Protein AF-A0A6B3CAA1-F1 (afdb_monomer)

Foldseek 3Di:
DPPDDDDAQVPLPWDQDPVRDTDDTDPVSVVSLLVSLLVDLLPDLEAEADDADPLAADQNAEPVSVLSHAANREYEFQSLSRVTNYPPADACDWDADPNHYIYHRYPCVLVVVVVVSCVVVVVVVVVVQCVQCVVPPSHGD

Secondary structure (DSSP, 8-state):
--SPPPP--TT---PBPTTSSBPPPPHHHHHHHHHHHHHHHHH-SEEEE---BTTB----B-HHHHHTSPTT-EEEETTGGGT-SBTT--TT-EEE-TTS-EEE--S-GGGGSHHHHHHHHHHHHHHHHHHH-TTSSS---

Mean predicted aligned error: 5.63 Å

Nearest PDB structures (foldseek):
  1x14-assembly1_B  TM=9.628E-01  e=6.400E-12  Escherichia coli
  1x15-assembly1_B  TM=9.729E-01  e=1.278E-11  Escherichia coli
  1x15-assembly1_A  TM=9.785E-01  e=1.543E-11  Escherichia coli
  1x13-assembly1_A  TM=9.801E-01  e=1.984E-11  Escherichia coli
  1x14-assembly1_A  TM=9.137E-01  e=8.763E-12  Escherichia coli

Solvent-accessible surface area (backbone atoms only — not comparable to full-atom values): 8061 Å² total; per-residue (Å²): 136,91,86,74,83,87,85,74,37,90,87,50,79,81,56,74,38,97,86,74,49,75,56,84,69,53,72,67,36,46,51,42,42,51,50,46,43,38,57,52,45,28,71,40,60,66,48,78,42,68,59,59,58,97,67,38,24,60,79,70,40,49,61,68,34,57,59,55,26,54,63,70,20,39,37,42,26,69,14,11,77,27,62,11,24,35,72,76,42,45,66,66,36,79,46,69,47,96,60,44,31,36,36,36,5,51,64,56,65,62,70,77,44,46,72,60,45,50,51,55,53,50,49,51,50,51,54,53,48,48,70,36,17,76,84,73,76,80,56,77,116

Sequence (141 aa):
SMGATFVQAEGASQEVSTDGYARELTAEQERLTAQMYAEQTAWANVVVTTALVRGQAPRTITKEMVAAMAPGSVIVDLAASGGGNCELTVPGERVVSDNGVVVLGWTDLPSRMPQHTSQLFGTNVVHLLALLTPRKDGELV

pLDDT: mean 91.46, std 11.57, range [55.72, 98.88]

Structure (mmCIF, N/CA/C/O backbone):
data_AF-A0A6B3CAA1-F1
#
_entry.id   AF-A0A6B3CAA1-F1
#
loop_
_atom_site.group_PDB
_atom_site.id
_atom_site.type_symbol
_atom_site.label_atom_id
_atom_site.label_alt_id
_atom_site.label_comp_id
_atom_site.label_asym_id
_atom_site.label_entity_id
_atom_site.label_seq_id
_atom_site.pdbx_PDB_ins_code
_atom_site.Cartn_x
_atom_site.Cartn_y
_atom_site.Cartn_z
_atom_site.occupancy
_atom_site.B_iso_or_equiv
_atom_site.auth_seq_id
_atom_site.auth_comp_id
_atom_site.auth_asym_id
_atom_site.auth_atom_id
_atom_site.pdbx_PDB_model_num
ATOM 1 N N . SER A 1 1 ? 4.993 20.631 -4.040 1.00 78.31 1 SER A N 1
ATOM 2 C CA . SER A 1 1 ? 3.868 20.333 -3.131 1.00 78.31 1 SER A CA 1
ATOM 3 C C . SER A 1 1 ? 2.671 19.914 -3.970 1.00 78.31 1 SER A C 1
ATOM 5 O O . SER A 1 1 ? 2.444 20.556 -4.986 1.00 78.31 1 SER A O 1
ATOM 7 N N . MET A 1 2 ? 1.967 18.839 -3.590 1.00 90.19 2 MET A N 1
ATOM 8 C CA . MET A 1 2 ? 0.827 18.256 -4.332 1.00 90.19 2 MET A CA 1
ATOM 9 C C . MET A 1 2 ? -0.546 18.670 -3.759 1.00 90.19 2 MET A C 1
ATOM 11 O O . MET A 1 2 ? -1.563 18.109 -4.146 1.00 90.19 2 MET A O 1
ATOM 15 N N . GLY A 1 3 ? -0.584 19.616 -2.811 1.00 93.50 3 GLY A N 1
ATOM 16 C CA . GLY A 1 3 ? -1.825 20.070 -2.164 1.00 93.50 3 GLY A CA 1
ATOM 17 C C . GLY A 1 3 ? -2.316 19.201 -0.997 1.00 93.50 3 GLY A C 1
ATOM 18 O O . GLY A 1 3 ? -3.407 19.439 -0.492 1.00 93.50 3 GLY A O 1
ATOM 19 N N . ALA A 1 4 ? -1.528 18.217 -0.556 1.00 92.56 4 ALA A N 1
ATOM 20 C CA . ALA A 1 4 ? -1.835 17.398 0.617 1.00 92.56 4 ALA A CA 1
ATOM 21 C C . ALA A 1 4 ? -1.381 18.068 1.926 1.00 92.56 4 ALA A C 1
ATOM 23 O O . ALA A 1 4 ? -0.379 18.790 1.946 1.00 92.56 4 ALA A O 1
ATOM 24 N N . THR A 1 5 ? -2.078 17.767 3.022 1.00 92.12 5 THR A N 1
ATOM 25 C CA . THR A 1 5 ? -1.666 18.138 4.382 1.00 92.12 5 THR A CA 1
ATOM 26 C C . THR A 1 5 ? -0.693 17.096 4.913 1.00 92.12 5 THR A C 1
ATOM 28 O O . THR A 1 5 ? -1.011 15.909 4.948 1.00 92.12 5 THR A O 1
ATOM 31 N N . PHE A 1 6 ? 0.497 17.531 5.324 1.00 90.88 6 PHE A N 1
ATOM 32 C CA . PHE A 1 6 ? 1.451 16.638 5.970 1.00 90.88 6 PHE A CA 1
ATOM 33 C C . PHE A 1 6 ? 1.027 16.410 7.423 1.00 90.88 6 PHE A C 1
ATOM 35 O O . PHE A 1 6 ? 0.839 17.377 8.160 1.00 90.88 6 PHE A O 1
ATOM 42 N N . VAL A 1 7 ? 0.872 15.149 7.823 1.00 87.62 7 VAL A N 1
ATOM 43 C CA . VAL A 1 7 ? 0.527 14.779 9.200 1.00 87.62 7 VAL A CA 1
ATOM 44 C C . VAL A 1 7 ? 1.794 14.288 9.898 1.00 87.62 7 VAL A C 1
ATOM 46 O O . VAL A 1 7 ? 2.482 13.407 9.384 1.00 87.62 7 VAL A O 1
ATOM 49 N N . GLN A 1 8 ? 2.115 14.882 11.046 1.00 80.00 8 GLN A N 1
ATOM 50 C CA . GLN A 1 8 ? 3.240 14.506 11.903 1.00 80.00 8 GLN A CA 1
ATOM 51 C C . GLN A 1 8 ? 2.741 14.324 13.324 1.00 80.00 8 GLN A C 1
ATOM 53 O O . GLN A 1 8 ? 1.962 15.139 13.815 1.00 80.00 8 GLN A O 1
ATOM 58 N N . ALA A 1 9 ? 3.246 13.299 14.001 1.00 76.75 9 ALA A N 1
ATOM 59 C CA . ALA A 1 9 ? 3.131 13.231 15.442 1.00 76.75 9 ALA A CA 1
ATOM 60 C C . ALA A 1 9 ? 4.095 14.264 16.053 1.00 76.75 9 ALA A C 1
ATOM 62 O O . ALA A 1 9 ? 5.277 14.305 15.693 1.00 76.75 9 ALA A O 1
ATOM 63 N N . GLU A 1 10 ? 3.604 15.126 16.944 1.00 67.31 10 GLU A N 1
ATOM 64 C CA . GLU A 1 10 ? 4.441 16.122 17.621 1.00 67.31 10 GLU A CA 1
ATOM 65 C C . GLU A 1 10 ? 5.605 15.423 18.349 1.00 67.31 10 GLU A C 1
ATOM 67 O O . GLU A 1 10 ? 5.391 14.500 19.127 1.00 67.31 10 GLU A O 1
ATOM 72 N N . GLY A 1 11 ? 6.853 15.817 18.067 1.00 62.53 11 GLY A N 1
ATOM 73 C CA . GLY A 1 11 ? 8.059 15.192 18.641 1.00 62.53 11 GLY A CA 1
ATOM 74 C C . GLY A 1 11 ? 8.637 14.004 17.852 1.00 62.53 11 GLY A C 1
ATOM 75 O O . GLY A 1 11 ? 9.762 13.574 18.122 1.00 62.53 11 GLY A O 1
ATOM 76 N N . ALA A 1 12 ? 7.943 13.511 16.821 1.00 56.31 12 ALA A N 1
ATOM 77 C CA . ALA A 1 12 ? 8.463 12.508 15.891 1.00 56.31 12 ALA A CA 1
ATOM 78 C C . ALA A 1 12 ? 9.220 13.169 14.722 1.00 56.31 12 ALA A C 1
A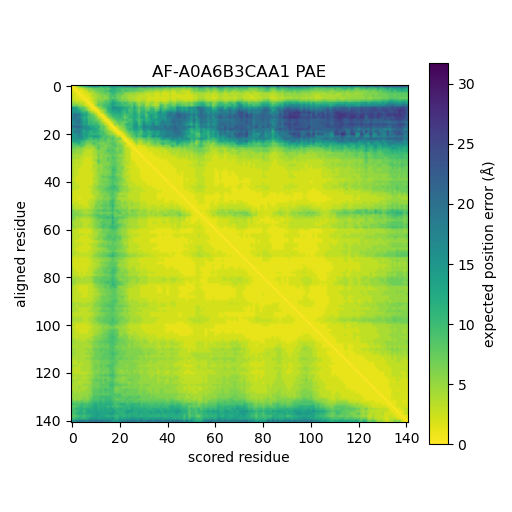TOM 80 O O . ALA A 1 12 ? 8.806 13.110 13.566 1.00 56.31 12 ALA A O 1
ATOM 81 N N . SER A 1 13 ? 10.346 13.832 15.007 1.00 55.72 13 SER A N 1
ATOM 82 C CA . SER A 1 13 ? 11.270 14.262 13.951 1.00 55.72 13 SER A CA 1
ATOM 83 C C . SER A 1 13 ? 12.076 13.058 13.464 1.00 55.72 13 SER A C 1
ATOM 85 O O . SER A 1 13 ? 12.945 12.556 14.179 1.00 55.72 13 SER A O 1
ATOM 87 N N . GLN A 1 14 ? 11.774 12.581 12.258 1.00 58.66 14 GLN A N 1
ATOM 88 C CA . GLN A 1 14 ? 12.449 11.437 11.651 1.00 58.66 14 GLN A CA 1
ATOM 89 C C . GLN A 1 14 ? 13.729 11.909 10.949 1.00 58.66 14 GLN A C 1
ATOM 91 O O . GLN A 1 14 ? 13.678 12.653 9.968 1.00 58.66 14 GLN A O 1
ATOM 96 N N . GLU A 1 15 ? 14.891 11.508 11.463 1.00 57.66 15 GLU A N 1
ATOM 97 C CA . GLU A 1 15 ? 16.170 11.794 10.815 1.00 57.66 15 GLU A CA 1
ATOM 98 C C . GLU A 1 15 ? 16.389 10.843 9.629 1.00 57.66 15 GLU A C 1
ATOM 100 O O . GLU A 1 15 ? 16.323 9.616 9.764 1.00 57.66 15 GLU A O 1
ATOM 105 N N . VAL A 1 16 ? 16.669 11.411 8.455 1.00 57.22 16 VAL A N 1
ATOM 106 C CA . VAL A 1 16 ? 17.065 10.647 7.266 1.00 57.22 16 VAL A CA 1
ATOM 107 C C . VAL A 1 16 ? 18.486 10.139 7.487 1.00 57.22 16 VAL A C 1
ATOM 109 O O . VAL A 1 16 ? 19.391 10.924 7.778 1.00 57.22 16 VAL A O 1
ATOM 112 N N . SER A 1 17 ? 18.694 8.827 7.388 1.00 57.12 17 SER A N 1
ATOM 113 C CA . SER A 1 17 ? 20.034 8.263 7.529 1.00 57.12 17 SER A CA 1
ATOM 114 C C . SER A 1 17 ? 20.896 8.559 6.294 1.00 57.12 17 SER A C 1
ATOM 116 O O . SER A 1 17 ? 20.412 8.953 5.232 1.00 57.12 17 SER A O 1
ATOM 118 N N . THR A 1 18 ? 22.205 8.355 6.423 1.00 56.94 18 THR A N 1
ATOM 119 C CA . THR A 1 18 ? 23.183 8.636 5.363 1.00 56.94 18 THR A CA 1
ATOM 120 C C . THR A 1 18 ? 23.031 7.757 4.118 1.00 56.94 18 THR A C 1
ATOM 122 O O . THR A 1 18 ? 23.570 8.117 3.077 1.00 56.94 18 THR A O 1
ATOM 125 N N . ASP A 1 19 ? 22.325 6.624 4.203 1.00 61.84 19 ASP A N 1
ATOM 126 C CA . ASP A 1 19 ? 22.080 5.713 3.073 1.00 61.84 19 ASP A CA 1
ATOM 127 C C . ASP A 1 19 ? 20.709 5.927 2.395 1.00 61.84 19 ASP A C 1
ATOM 129 O O . ASP A 1 19 ? 20.366 5.225 1.443 1.00 61.84 19 ASP A O 1
ATOM 133 N N . GLY A 1 20 ? 19.940 6.922 2.856 1.00 61.22 20 GLY A N 1
ATOM 134 C CA . GLY A 1 20 ? 18.628 7.275 2.316 1.00 61.22 20 GLY A CA 1
ATOM 135 C C . GLY A 1 20 ? 17.448 6.519 2.934 1.00 61.22 20 GLY A C 1
ATOM 136 O O . GLY A 1 20 ? 16.308 6.846 2.602 1.00 61.22 20 GLY A O 1
ATOM 137 N N . TYR A 1 21 ? 17.674 5.564 3.846 1.00 61.03 21 TYR A N 1
ATOM 138 C CA . TYR A 1 21 ? 16.600 4.922 4.613 1.00 61.03 21 TYR A CA 1
ATOM 139 C C . TYR A 1 21 ? 16.276 5.693 5.903 1.00 61.03 21 TYR A C 1
ATOM 141 O O . TYR A 1 21 ? 17.112 6.415 6.453 1.00 61.03 21 TYR A O 1
ATOM 149 N N . ALA A 1 22 ? 15.046 5.557 6.403 1.00 65.31 22 ALA A N 1
ATOM 150 C CA . ALA A 1 22 ? 14.655 6.146 7.683 1.00 65.31 22 ALA A CA 1
ATOM 151 C C . ALA A 1 22 ? 15.409 5.467 8.840 1.00 65.31 22 ALA A C 1
ATOM 153 O O . ALA A 1 22 ? 15.508 4.239 8.869 1.00 65.31 22 ALA A O 1
ATOM 154 N N . ARG A 1 23 ? 15.932 6.254 9.793 1.00 66.56 23 ARG A N 1
ATOM 155 C CA . ARG A 1 23 ? 16.437 5.709 11.065 1.00 66.56 23 ARG A CA 1
ATOM 156 C C . ARG A 1 23 ? 15.290 5.078 11.858 1.00 66.56 23 ARG A C 1
ATOM 158 O O . ARG A 1 23 ? 14.149 5.535 11.761 1.00 66.56 23 ARG A O 1
ATOM 165 N N . GLU A 1 24 ? 15.609 4.050 12.646 1.00 69.12 24 GLU A N 1
ATOM 166 C CA . GLU A 1 24 ? 14.666 3.486 13.616 1.00 69.12 24 GLU A CA 1
ATOM 167 C C . GLU A 1 24 ? 14.192 4.581 14.577 1.00 69.12 24 GLU A C 1
ATOM 169 O O . GLU A 1 24 ? 14.974 5.422 15.030 1.00 69.12 24 GLU A O 1
ATOM 174 N N . LEU A 1 25 ? 12.888 4.588 14.839 1.00 75.12 25 LEU A N 1
ATOM 175 C CA . LEU A 1 25 ? 12.271 5.521 15.767 1.00 75.12 25 LEU A CA 1
ATOM 176 C C . LEU A 1 25 ? 12.584 5.086 17.202 1.00 75.12 25 LEU A C 1
ATOM 178 O O . LEU A 1 25 ? 12.725 3.904 17.502 1.00 75.12 25 LEU A O 1
ATOM 182 N N . THR A 1 26 ? 12.673 6.046 18.119 1.00 83.94 26 THR A N 1
ATOM 183 C CA . THR A 1 26 ? 12.667 5.712 19.551 1.00 83.94 26 THR A CA 1
ATOM 184 C C . THR A 1 26 ? 11.291 5.172 19.955 1.00 83.94 26 THR A C 1
ATOM 186 O O . THR A 1 26 ? 10.286 5.542 19.353 1.00 83.94 26 THR A O 1
ATOM 189 N N . ALA A 1 27 ? 11.213 4.365 21.018 1.00 85.94 27 ALA A N 1
ATOM 190 C CA . ALA A 1 27 ? 9.945 3.781 21.477 1.00 85.94 27 ALA A CA 1
ATOM 191 C C . ALA A 1 27 ? 8.834 4.827 21.721 1.00 85.94 27 ALA A C 1
ATOM 193 O O . ALA A 1 27 ? 7.662 4.577 21.446 1.00 85.94 27 ALA A O 1
ATOM 194 N N . GLU A 1 28 ? 9.191 6.023 22.200 1.00 86.12 28 GLU A N 1
ATOM 195 C CA . GLU A 1 28 ? 8.220 7.107 22.387 1.00 86.12 28 GLU A CA 1
ATOM 196 C C . GLU A 1 28 ? 7.739 7.688 21.049 1.00 86.12 28 GLU A C 1
ATOM 198 O O . GLU A 1 28 ? 6.549 7.945 20.874 1.00 86.12 28 GLU A O 1
ATOM 203 N N . GLN A 1 29 ? 8.632 7.832 20.069 1.00 84.44 29 GLN A N 1
ATOM 204 C CA . GLN A 1 29 ? 8.259 8.272 18.723 1.00 84.44 29 GLN A CA 1
ATOM 205 C C . GLN A 1 29 ? 7.406 7.228 17.996 1.00 84.44 29 GLN A C 1
ATOM 207 O O . GLN A 1 29 ? 6.467 7.603 17.296 1.00 84.44 29 GLN A O 1
ATOM 212 N N . GLU A 1 30 ? 7.682 5.935 18.179 1.00 85.44 30 GLU A N 1
ATOM 213 C CA . GLU A 1 30 ? 6.831 4.854 17.670 1.00 85.44 30 GLU A CA 1
ATOM 214 C C . GLU A 1 30 ? 5.427 4.933 18.270 1.00 85.44 30 GLU A C 1
ATOM 216 O O . GLU A 1 30 ? 4.442 4.899 17.534 1.00 85.44 30 GLU A O 1
ATOM 221 N N . ARG A 1 31 ? 5.325 5.121 19.593 1.00 88.56 31 ARG A N 1
ATOM 222 C CA . ARG A 1 31 ? 4.044 5.260 20.298 1.00 88.56 31 ARG A CA 1
ATOM 223 C C . ARG A 1 31 ? 3.235 6.452 19.783 1.00 88.56 31 ARG A C 1
ATOM 225 O O . ARG A 1 31 ? 2.050 6.308 19.486 1.00 88.56 31 ARG A O 1
ATOM 232 N N . LEU A 1 32 ? 3.872 7.616 19.660 1.00 90.06 32 LEU A N 1
ATOM 233 C CA . LEU A 1 32 ? 3.247 8.838 19.146 1.00 90.06 32 LEU A CA 1
ATOM 234 C C . LEU A 1 32 ? 2.809 8.679 17.682 1.00 90.06 32 LEU A C 1
ATOM 236 O O . LEU A 1 32 ? 1.712 9.094 17.309 1.00 90.06 32 LEU A O 1
ATOM 240 N N . THR A 1 33 ? 3.626 8.014 16.865 1.00 88.94 33 THR A N 1
ATOM 241 C CA . THR A 1 33 ? 3.301 7.711 15.464 1.00 88.94 33 THR A CA 1
ATOM 242 C C . THR A 1 33 ? 2.117 6.750 15.361 1.00 88.94 33 THR A C 1
ATOM 244 O O . THR A 1 33 ? 1.207 6.981 14.567 1.00 88.94 33 THR A O 1
ATOM 247 N N . ALA A 1 34 ? 2.077 5.705 16.190 1.00 90.81 34 ALA A N 1
ATOM 248 C CA . ALA A 1 34 ? 0.968 4.755 16.229 1.00 90.81 34 ALA A CA 1
ATOM 249 C C . ALA A 1 34 ? -0.345 5.419 16.672 1.00 90.81 34 ALA A C 1
ATOM 251 O O . ALA A 1 34 ? -1.398 5.142 16.098 1.00 90.81 34 ALA A O 1
ATOM 252 N N . GLN A 1 35 ? -0.287 6.335 17.645 1.00 93.19 35 GLN A N 1
ATOM 253 C CA . GLN A 1 35 ? -1.448 7.122 18.062 1.00 93.19 35 GLN A CA 1
ATOM 254 C C . GLN A 1 35 ? -1.963 8.006 16.918 1.00 93.19 35 GLN A C 1
ATOM 256 O O . GLN A 1 35 ? -3.156 7.993 16.617 1.00 93.19 35 GLN A O 1
ATOM 261 N N . MET A 1 36 ? -1.062 8.706 16.226 1.00 94.12 36 MET A N 1
ATOM 262 C CA . MET A 1 36 ? -1.411 9.487 15.041 1.00 94.12 36 MET A CA 1
ATOM 263 C C . MET A 1 36 ? -2.055 8.601 13.959 1.00 94.12 36 MET A C 1
ATOM 265 O O . MET A 1 36 ? -3.078 8.982 13.395 1.00 94.12 36 MET A O 1
ATOM 269 N N . TYR A 1 37 ? -1.517 7.407 13.682 1.00 95.12 37 TYR A N 1
ATOM 270 C CA . TYR A 1 37 ? -2.136 6.475 12.732 1.00 95.12 37 TYR A CA 1
ATOM 271 C C . TYR A 1 37 ? -3.537 6.045 13.155 1.00 95.12 37 TYR A C 1
ATOM 273 O O . TYR A 1 37 ? -4.421 6.013 12.299 1.00 95.12 37 TYR A O 1
ATOM 281 N N . ALA A 1 38 ? -3.767 5.768 14.439 1.00 96.31 38 ALA A N 1
ATOM 282 C CA . ALA A 1 38 ? -5.093 5.421 14.940 1.00 96.31 38 ALA A CA 1
ATOM 283 C C . ALA A 1 38 ? -6.102 6.553 14.695 1.00 96.31 38 ALA A C 1
ATOM 285 O O . ALA A 1 38 ? -7.171 6.317 14.132 1.00 96.31 38 ALA A O 1
ATOM 286 N N . GLU A 1 39 ? -5.738 7.786 15.058 1.00 96.12 39 GLU A N 1
ATOM 287 C CA . GLU A 1 39 ? -6.597 8.965 14.909 1.00 96.12 39 GLU A CA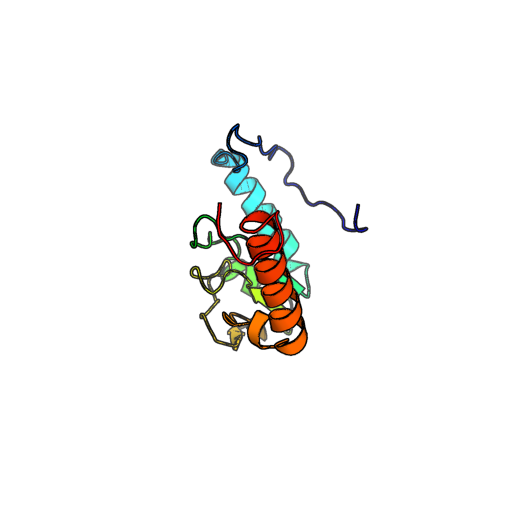 1
ATOM 288 C C . GLU A 1 39 ? -6.917 9.253 13.434 1.00 96.12 39 GLU A C 1
ATOM 290 O O . GLU A 1 39 ? -8.080 9.439 13.071 1.00 96.12 39 GLU A O 1
ATOM 295 N N . GLN A 1 40 ? -5.904 9.231 12.561 1.00 96.69 40 GLN A N 1
ATOM 296 C CA . GLN A 1 40 ? -6.094 9.490 11.131 1.00 96.69 40 GLN A CA 1
ATOM 297 C C . GLN A 1 40 ? -6.874 8.371 10.433 1.00 96.69 40 GLN A C 1
ATOM 299 O O . GLN A 1 40 ? -7.735 8.653 9.600 1.00 96.69 40 GLN A O 1
ATOM 304 N N . THR A 1 41 ? -6.604 7.108 10.777 1.00 97.19 41 THR A N 1
ATOM 305 C CA . THR A 1 41 ? -7.296 5.951 10.189 1.00 97.19 41 THR A CA 1
ATOM 306 C C . THR A 1 41 ? -8.772 5.966 10.555 1.00 97.19 41 THR A C 1
ATOM 308 O O . THR A 1 41 ? -9.607 5.797 9.674 1.00 97.19 41 THR A O 1
ATOM 311 N N . ALA A 1 42 ? -9.104 6.232 11.823 1.00 97.56 42 ALA A N 1
ATOM 312 C CA . ALA A 1 42 ? -10.490 6.306 12.277 1.00 97.56 42 ALA A CA 1
ATOM 313 C C . ALA A 1 42 ?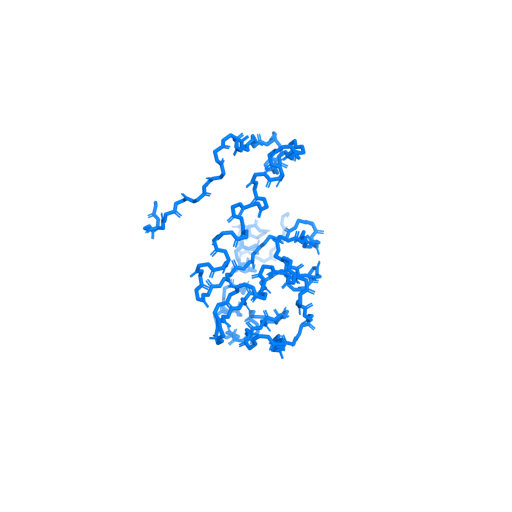 -11.274 7.444 11.598 1.00 97.56 42 ALA A C 1
ATOM 315 O O . ALA A 1 42 ? -12.454 7.283 11.287 1.00 97.56 42 ALA A O 1
ATOM 316 N N . TRP A 1 43 ? -10.623 8.585 11.343 1.00 97.19 43 TRP A N 1
ATOM 317 C CA . TRP A 1 43 ? -11.241 9.729 10.670 1.00 97.19 43 TRP A CA 1
ATOM 318 C C . TRP A 1 43 ? -11.429 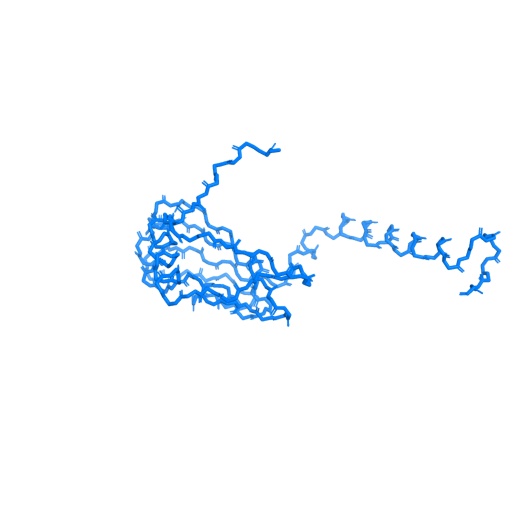9.522 9.157 1.00 97.19 43 TRP A C 1
ATOM 320 O O . TRP A 1 43 ? -12.405 10.006 8.581 1.00 97.19 43 TRP A O 1
ATOM 330 N N . ALA A 1 44 ? -10.510 8.815 8.496 1.00 97.69 44 ALA A N 1
ATOM 331 C CA . ALA A 1 44 ? -10.493 8.685 7.044 1.00 97.69 44 ALA A CA 1
ATOM 332 C C . ALA A 1 44 ? -11.574 7.734 6.494 1.00 97.69 44 ALA A C 1
ATOM 334 O O . ALA A 1 44 ? -11.839 6.656 7.025 1.00 97.69 44 ALA A O 1
ATOM 335 N N . ASN A 1 45 ? -12.145 8.087 5.335 1.00 98.44 45 ASN A N 1
ATOM 336 C CA . ASN A 1 45 ? -12.999 7.168 4.567 1.00 98.44 45 ASN A CA 1
ATOM 337 C C . ASN A 1 45 ? -12.191 6.221 3.670 1.00 98.44 45 ASN A C 1
ATOM 339 O O . ASN A 1 45 ? -12.638 5.116 3.366 1.00 98.44 45 ASN A O 1
ATOM 343 N N . VAL A 1 46 ? -11.011 6.661 3.227 1.00 98.62 46 VAL A N 1
ATOM 344 C CA . VAL A 1 46 ? -10.094 5.871 2.405 1.00 98.62 46 VAL A CA 1
ATOM 345 C C . VAL A 1 46 ? -8.686 6.006 2.961 1.00 98.62 46 VAL A C 1
ATOM 347 O O . VAL A 1 46 ? -8.194 7.121 3.128 1.00 98.62 46 VAL A O 1
ATOM 350 N N . VAL A 1 47 ? -8.030 4.875 3.201 1.00 98.44 47 VAL A N 1
ATOM 351 C CA . VAL A 1 47 ? -6.626 4.808 3.617 1.00 98.44 47 VAL A CA 1
ATOM 352 C C . VAL A 1 47 ? -5.840 4.052 2.555 1.00 98.44 47 VAL A C 1
ATOM 354 O O . VAL A 1 47 ? -6.229 2.961 2.148 1.00 98.44 47 VAL A O 1
ATOM 357 N N . VAL A 1 48 ? -4.729 4.627 2.096 1.00 98.50 48 VAL A N 1
ATOM 358 C CA . VAL A 1 48 ? -3.811 3.978 1.151 1.00 98.50 48 VAL A CA 1
ATOM 359 C C . VAL A 1 48 ? -2.471 3.790 1.842 1.00 98.50 48 VAL A C 1
ATOM 361 O O . VAL A 1 48 ? -1.854 4.768 2.261 1.00 98.50 48 VAL A O 1
ATOM 364 N N . THR A 1 49 ? -2.016 2.546 1.962 1.00 97.94 49 THR A N 1
ATOM 365 C CA . THR A 1 49 ? -0.740 2.217 2.609 1.00 97.94 49 THR A CA 1
ATOM 366 C C . THR A 1 49 ? 0.279 1.754 1.578 1.00 97.94 49 THR A C 1
ATOM 368 O O . THR A 1 49 ? -0.050 0.998 0.666 1.00 97.94 49 THR A O 1
ATOM 371 N N . THR A 1 50 ? 1.519 2.237 1.691 1.00 96.56 50 THR A N 1
ATOM 372 C CA . THR A 1 50 ? 2.570 2.012 0.679 1.00 96.56 50 THR A CA 1
ATOM 373 C C . THR A 1 50 ? 3.923 1.629 1.274 1.00 96.56 50 THR A C 1
ATOM 375 O O . THR A 1 50 ? 4.924 1.622 0.559 1.00 96.56 50 THR A O 1
ATOM 378 N N . ALA A 1 51 ? 4.000 1.385 2.584 1.00 93.69 51 ALA A N 1
ATOM 379 C CA . ALA A 1 51 ? 5.273 1.160 3.250 1.00 93.69 51 ALA A CA 1
ATOM 380 C C . ALA A 1 51 ? 5.762 -0.264 2.959 1.00 93.69 51 ALA A C 1
ATOM 382 O O . ALA A 1 51 ? 5.179 -1.242 3.422 1.00 93.69 51 ALA A O 1
ATOM 383 N N . LEU A 1 52 ? 6.852 -0.379 2.202 1.00 92.94 52 LEU A N 1
ATOM 384 C CA . LEU A 1 52 ? 7.477 -1.651 1.858 1.00 92.94 52 LEU A CA 1
ATOM 385 C C . LEU A 1 52 ? 8.995 -1.503 1.957 1.00 92.94 52 LEU A C 1
ATOM 387 O O . LEU A 1 52 ? 9.624 -0.854 1.123 1.00 92.94 52 LEU A O 1
ATOM 391 N N . VAL A 1 53 ? 9.590 -2.106 2.983 1.00 88.69 53 VAL A N 1
ATOM 392 C CA . VAL A 1 53 ? 11.029 -2.026 3.243 1.00 88.69 53 VAL A CA 1
ATOM 393 C C . VAL A 1 53 ? 11.654 -3.361 2.874 1.00 88.69 53 VAL A C 1
ATOM 395 O O . VAL A 1 53 ? 11.355 -4.383 3.481 1.00 88.69 53 VAL A O 1
ATOM 398 N N . ARG A 1 54 ? 12.518 -3.365 1.850 1.00 88.56 54 ARG A N 1
ATOM 399 C CA . ARG A 1 54 ? 13.239 -4.569 1.381 1.00 88.56 54 ARG A CA 1
ATOM 400 C C . ARG A 1 54 ? 12.319 -5.777 1.130 1.00 88.56 54 ARG A C 1
ATOM 402 O O . ARG A 1 54 ? 12.673 -6.912 1.422 1.00 88.56 54 ARG A O 1
ATOM 409 N N . GLY A 1 55 ? 11.131 -5.519 0.582 1.00 90.94 55 GLY A N 1
ATOM 410 C CA . GLY A 1 55 ? 10.139 -6.553 0.276 1.00 90.94 55 GLY A CA 1
ATOM 411 C C . GLY A 1 55 ? 9.261 -6.979 1.455 1.00 90.94 55 GLY A C 1
ATOM 412 O O . GLY A 1 55 ? 8.384 -7.811 1.254 1.00 90.94 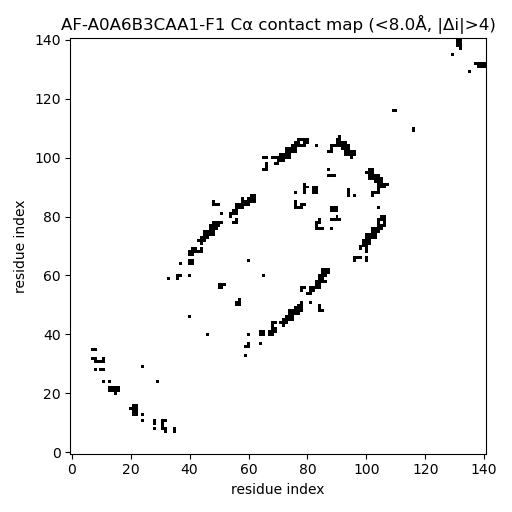55 GLY A O 1
ATOM 413 N N . GLN A 1 56 ? 9.433 -6.393 2.644 1.00 93.88 56 GLN A N 1
ATOM 414 C CA . GLN A 1 56 ? 8.609 -6.67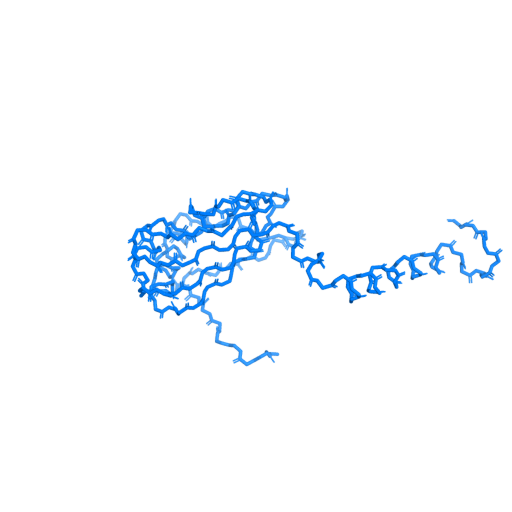6 3.817 1.00 93.88 56 GLN A CA 1
ATOM 415 C C . GLN A 1 56 ? 7.828 -5.440 4.271 1.00 93.88 56 GLN A C 1
ATOM 417 O O . GLN A 1 56 ? 8.355 -4.327 4.341 1.00 93.88 56 GLN A O 1
ATOM 422 N N . ALA A 1 57 ? 6.541 -5.631 4.546 1.00 96.06 57 ALA A N 1
ATOM 423 C CA . ALA A 1 57 ? 5.650 -4.572 4.991 1.00 96.06 57 ALA A CA 1
ATOM 424 C C . ALA A 1 57 ? 5.653 -4.475 6.531 1.00 96.06 57 ALA A C 1
ATOM 426 O O . ALA A 1 57 ? 5.411 -5.488 7.195 1.00 96.06 57 ALA A O 1
ATOM 427 N N . PRO A 1 58 ? 5.899 -3.293 7.130 1.00 93.31 58 PRO A N 1
ATOM 428 C CA . PRO A 1 58 ? 5.660 -3.085 8.555 1.00 93.31 58 PRO A CA 1
ATOM 429 C C . PRO A 1 58 ? 4.154 -3.050 8.840 1.00 93.31 58 PRO A C 1
ATOM 431 O O . PRO A 1 58 ? 3.386 -2.510 8.043 1.00 93.31 58 PRO A O 1
ATOM 434 N N . ARG A 1 59 ? 3.729 -3.582 9.989 1.00 94.12 59 ARG A N 1
ATOM 435 C CA . ARG A 1 59 ? 2.338 -3.482 10.454 1.00 94.12 59 ARG A CA 1
ATOM 436 C C . ARG A 1 59 ? 2.106 -2.091 11.035 1.00 94.12 59 ARG A C 1
ATOM 438 O O . ARG A 1 59 ? 2.592 -1.793 12.120 1.00 94.12 59 ARG A O 1
ATOM 445 N N . THR A 1 60 ? 1.400 -1.241 10.298 1.00 94.06 60 THR A N 1
ATOM 446 C CA . THR A 1 60 ? 1.101 0.137 10.719 1.00 94.06 60 THR A CA 1
ATOM 447 C C . THR A 1 60 ? -0.376 0.357 11.013 1.00 94.06 60 THR A C 1
ATOM 449 O O . THR A 1 60 ? -0.699 1.269 11.767 1.00 94.06 60 THR A O 1
ATOM 452 N N . ILE A 1 61 ? -1.262 -0.478 10.455 1.00 97.88 61 ILE A N 1
ATOM 453 C CA . ILE A 1 61 ? -2.711 -0.403 10.664 1.00 97.88 61 ILE A CA 1
ATOM 454 C C . ILE A 1 61 ? -3.183 -1.677 11.369 1.00 97.88 61 ILE A C 1
ATOM 456 O O . ILE A 1 61 ? -3.210 -2.754 10.762 1.00 97.88 61 ILE A O 1
ATOM 460 N N . THR A 1 62 ? -3.555 -1.559 12.644 1.00 98.38 62 THR A N 1
ATOM 461 C CA . THR A 1 62 ? -4.028 -2.702 13.444 1.00 98.38 62 THR A CA 1
ATOM 462 C C . THR A 1 62 ? -5.509 -2.987 13.215 1.00 98.38 62 THR A C 1
ATOM 464 O O . THR A 1 62 ? -6.248 -2.135 12.713 1.00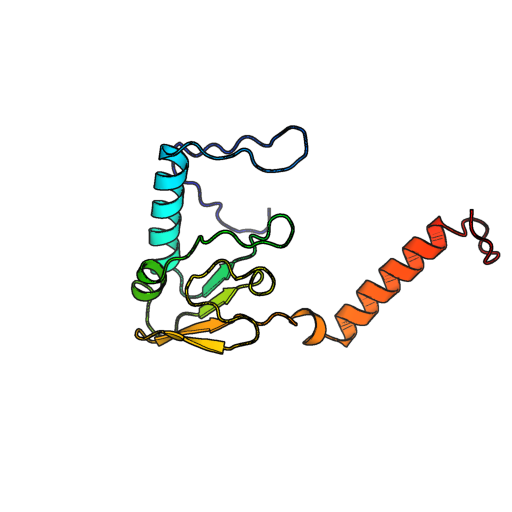 98.38 62 THR A O 1
ATOM 467 N N . LYS A 1 63 ? -5.977 -4.177 13.606 1.00 98.12 63 LYS A N 1
ATOM 468 C CA . LYS A 1 63 ? -7.404 -4.542 13.529 1.00 98.12 63 LYS A CA 1
ATOM 469 C C . LYS A 1 63 ? -8.297 -3.575 14.303 1.00 98.12 63 LYS A C 1
ATOM 471 O O . LYS A 1 63 ? -9.389 -3.258 13.837 1.00 98.12 63 LYS A O 1
ATOM 476 N N . GLU A 1 64 ? -7.831 -3.075 15.444 1.00 98.25 64 GLU A N 1
ATOM 477 C CA . GLU A 1 64 ? -8.556 -2.109 16.275 1.00 98.25 64 GLU A CA 1
ATOM 478 C C . GLU A 1 64 ? -8.710 -0.768 15.554 1.00 98.25 64 GLU A C 1
ATOM 480 O O . GLU A 1 64 ? -9.785 -0.171 15.595 1.00 98.25 64 GLU A O 1
ATOM 485 N N . MET A 1 65 ? -7.672 -0.323 14.836 1.00 98.44 65 MET A N 1
ATOM 486 C CA . MET A 1 65 ? -7.755 0.884 14.008 1.00 98.44 65 MET A CA 1
ATOM 487 C C . MET A 1 65 ? -8.777 0.709 12.882 1.00 98.44 65 MET A C 1
ATOM 489 O O . MET A 1 65 ? -9.564 1.619 12.634 1.00 98.44 65 MET A O 1
ATOM 493 N N . VAL A 1 66 ? -8.823 -0.468 12.239 1.00 98.56 66 VAL A N 1
ATOM 494 C CA . VAL A 1 66 ? -9.846 -0.764 11.219 1.00 98.56 66 VAL A CA 1
ATOM 495 C C . VAL A 1 66 ? -11.251 -0.784 11.826 1.00 98.56 66 VAL A C 1
ATOM 497 O O . VAL A 1 66 ? -12.181 -0.228 11.244 1.00 98.56 66 VAL A O 1
ATOM 500 N N . ALA A 1 67 ? -11.413 -1.375 13.013 1.00 98.38 67 ALA A N 1
ATOM 501 C CA . ALA A 1 67 ? -12.691 -1.436 13.721 1.00 98.38 67 ALA A CA 1
ATOM 502 C C . ALA A 1 67 ? -13.237 -0.047 14.109 1.00 98.38 67 ALA A C 1
ATOM 504 O O . ALA A 1 67 ? -14.451 0.130 14.199 1.00 98.38 67 ALA A O 1
ATOM 505 N N . ALA A 1 68 ? -12.352 0.935 14.307 1.00 98.44 68 ALA A N 1
ATOM 506 C CA . ALA A 1 68 ? -12.709 2.319 14.613 1.00 98.44 68 ALA A CA 1
ATOM 507 C C . ALA A 1 68 ? -13.124 3.147 13.382 1.00 98.44 68 ALA A C 1
ATOM 509 O O . ALA A 1 68 ? -13.658 4.245 13.541 1.00 98.44 68 ALA A O 1
ATOM 510 N N . MET A 1 69 ? -12.895 2.649 12.162 1.00 98.69 69 MET A N 1
ATOM 511 C CA . MET A 1 69 ? -13.335 3.330 10.944 1.00 98.69 69 MET A CA 1
ATOM 512 C C . MET A 1 69 ? -14.855 3.244 10.766 1.00 98.69 69 MET A C 1
ATOM 514 O O . MET A 1 69 ? -15.512 2.298 11.210 1.00 98.69 69 MET A O 1
ATOM 518 N N . ALA A 1 70 ? -15.412 4.205 10.027 1.00 98.44 70 ALA A N 1
ATOM 519 C CA . ALA A 1 70 ? -16.806 4.153 9.601 1.00 98.44 70 ALA A CA 1
ATOM 520 C C . ALA A 1 70 ? -17.089 2.924 8.696 1.00 98.44 70 ALA A C 1
ATOM 522 O O . ALA A 1 70 ? -16.269 2.594 7.833 1.00 98.44 70 ALA A O 1
ATOM 523 N N . PRO A 1 71 ? -18.260 2.267 8.825 1.00 98.38 71 PRO A N 1
ATOM 524 C CA . PRO A 1 71 ? -18.666 1.201 7.911 1.00 98.38 71 PRO A CA 1
ATOM 525 C C . PRO A 1 71 ? -18.684 1.669 6.451 1.00 98.38 71 PRO A C 1
ATOM 527 O O . PRO A 1 71 ? -19.140 2.770 6.147 1.00 98.38 71 PRO A O 1
ATOM 530 N N . GLY A 1 72 ? -18.210 0.822 5.535 1.00 97.81 72 GLY A N 1
ATOM 531 C CA . GLY A 1 72 ? -18.085 1.152 4.114 1.00 97.81 72 GLY A CA 1
ATOM 532 C C . GLY A 1 72 ? -16.804 1.905 3.738 1.00 97.81 72 GLY A C 1
ATOM 533 O O . GLY A 1 72 ? -16.560 2.090 2.545 1.00 97.81 72 GLY A O 1
ATOM 534 N N . SER A 1 73 ? -15.968 2.294 4.710 1.00 98.88 73 SER A N 1
ATOM 535 C CA . SER A 1 73 ? -14.616 2.790 4.436 1.00 98.88 73 SER A CA 1
ATOM 536 C C . SER A 1 73 ? -13.767 1.751 3.694 1.00 98.88 73 SER A C 1
ATOM 538 O O . SER A 1 73 ? -14.064 0.552 3.695 1.00 98.88 73 SER A O 1
ATOM 540 N N . VAL A 1 74 ? -12.692 2.215 3.053 1.00 98.88 74 VAL A N 1
ATOM 541 C CA . VAL A 1 74 ? -11.814 1.377 2.226 1.00 98.88 74 VAL A CA 1
ATOM 542 C C . VAL A 1 74 ? -10.354 1.531 2.636 1.00 98.88 74 VAL A C 1
ATOM 544 O O . VAL A 1 74 ? -9.849 2.642 2.770 1.00 98.88 74 VAL A O 1
ATOM 547 N N . ILE A 1 75 ? -9.648 0.412 2.753 1.00 98.81 75 ILE A N 1
ATOM 548 C CA . ILE A 1 75 ? -8.190 0.363 2.846 1.00 98.81 75 ILE A CA 1
ATOM 549 C C . ILE A 1 75 ? -7.645 -0.232 1.549 1.00 98.81 75 ILE A C 1
ATOM 551 O O . ILE A 1 75 ? -8.057 -1.316 1.139 1.00 98.81 75 ILE A O 1
ATOM 555 N N . VAL A 1 76 ? -6.710 0.467 0.907 1.00 98.75 76 VAL A N 1
ATOM 556 C CA . VAL A 1 76 ? -5.947 -0.022 -0.247 1.00 98.75 76 VAL A CA 1
ATOM 557 C C . VAL A 1 76 ? -4.513 -0.272 0.199 1.00 98.75 76 VAL A C 1
ATOM 559 O O . VAL A 1 76 ? -3.755 0.673 0.418 1.00 98.75 76 VAL A O 1
ATOM 562 N N . ASP A 1 77 ? -4.137 -1.541 0.331 1.00 98.50 77 ASP A N 1
ATOM 563 C CA . ASP A 1 77 ? -2.818 -1.926 0.821 1.00 98.50 77 ASP A CA 1
ATOM 564 C C . ASP A 1 77 ? -1.877 -2.268 -0.337 1.00 98.50 77 ASP A C 1
ATOM 566 O O . ASP A 1 77 ? -1.845 -3.393 -0.839 1.00 98.50 77 ASP A O 1
ATOM 570 N N . LEU A 1 78 ? -1.088 -1.278 -0.767 1.00 98.00 78 LEU A N 1
ATOM 571 C CA . LEU A 1 78 ? -0.131 -1.434 -1.866 1.00 98.00 78 LEU A CA 1
ATOM 572 C C . LEU A 1 78 ? 1.082 -2.296 -1.475 1.00 98.00 78 LEU A C 1
ATOM 574 O O . LEU A 1 78 ? 1.849 -2.697 -2.349 1.00 98.00 78 LEU A O 1
ATOM 578 N N . ALA A 1 79 ? 1.254 -2.607 -0.185 1.00 97.75 79 ALA A N 1
ATOM 579 C CA . ALA A 1 79 ? 2.336 -3.440 0.333 1.00 97.75 79 ALA A CA 1
ATOM 580 C C . ALA A 1 79 ? 1.904 -4.897 0.591 1.00 97.75 79 ALA A C 1
ATOM 582 O O . ALA A 1 79 ? 2.647 -5.665 1.209 1.00 97.75 79 ALA A O 1
ATOM 583 N N . ALA A 1 80 ? 0.727 -5.311 0.103 1.00 98.00 80 ALA A N 1
ATOM 584 C CA . ALA A 1 80 ? 0.187 -6.655 0.309 1.00 98.00 80 ALA A CA 1
ATOM 585 C C . ALA A 1 80 ? 1.140 -7.780 -0.135 1.00 98.00 80 ALA A C 1
ATOM 587 O O . ALA A 1 80 ? 1.220 -8.814 0.525 1.00 98.00 80 ALA A O 1
ATOM 588 N N . SER A 1 81 ? 1.932 -7.574 -1.194 1.00 96.44 81 SER A N 1
ATOM 589 C CA . SER A 1 81 ? 2.924 -8.559 -1.658 1.00 96.44 81 SER A CA 1
ATOM 590 C C . SER A 1 81 ? 4.038 -8.834 -0.641 1.00 96.44 81 SER A C 1
ATOM 592 O O . SER A 1 81 ? 4.659 -9.890 -0.697 1.00 96.44 81 SER A O 1
ATOM 594 N N . GLY A 1 82 ? 4.287 -7.902 0.285 1.00 96.12 82 GLY A N 1
ATOM 595 C CA . GLY A 1 82 ? 5.244 -8.032 1.386 1.00 96.12 82 GLY A CA 1
ATOM 596 C C . GLY A 1 82 ? 4.607 -8.389 2.731 1.00 96.12 82 GLY A C 1
ATOM 597 O O . GLY A 1 82 ? 5.232 -8.175 3.769 1.00 96.12 82 GLY A O 1
ATOM 598 N N . GLY A 1 83 ? 3.359 -8.872 2.730 1.00 96.06 83 GLY A N 1
ATOM 599 C CA . GLY A 1 83 ? 2.588 -9.226 3.928 1.00 96.06 83 GLY A CA 1
ATOM 600 C C . GLY A 1 83 ? 1.519 -8.204 4.335 1.00 96.06 83 GLY A C 1
ATOM 601 O O . GLY A 1 83 ? 0.639 -8.546 5.127 1.00 96.06 83 GLY A O 1
ATOM 602 N N . GLY A 1 84 ? 1.549 -6.996 3.762 1.00 97.81 84 GLY A N 1
ATOM 603 C CA . GLY A 1 84 ? 0.580 -5.922 4.001 1.00 97.81 84 GLY A CA 1
ATOM 604 C C . GLY A 1 84 ? 0.890 -5.039 5.212 1.00 97.81 84 GLY A C 1
ATOM 605 O O . GLY A 1 84 ? 1.373 -5.507 6.245 1.00 97.81 84 GLY A O 1
ATOM 606 N N . ASN A 1 85 ? 0.580 -3.749 5.102 1.00 98.38 85 ASN A N 1
ATOM 607 C CA . ASN A 1 85 ? 0.643 -2.816 6.223 1.00 98.38 85 ASN A CA 1
ATOM 608 C C . ASN A 1 85 ? -0.546 -2.944 7.181 1.00 98.38 85 ASN A C 1
ATOM 610 O O . ASN A 1 85 ? -0.410 -2.624 8.365 1.00 98.38 85 ASN A O 1
ATOM 614 N N . CYS A 1 86 ? -1.691 -3.423 6.688 1.00 98.44 86 CYS A N 1
ATOM 615 C CA . CYS A 1 86 ? -2.884 -3.653 7.494 1.00 98.44 86 CYS A CA 1
ATOM 616 C C . CYS A 1 86 ? -2.959 -5.102 7.980 1.00 98.44 86 CYS A C 1
ATOM 618 O O . CYS A 1 86 ? -2.784 -6.038 7.204 1.00 98.44 86 CYS A O 1
ATOM 620 N N . GLU A 1 87 ? -3.240 -5.308 9.267 1.00 98.38 87 GLU A N 1
ATOM 621 C CA . GLU A 1 87 ? -3.354 -6.644 9.875 1.00 98.38 87 GLU A CA 1
ATOM 622 C C . GLU A 1 87 ? -4.490 -7.504 9.305 1.00 98.38 87 GLU A C 1
ATOM 624 O O . GLU A 1 87 ? -4.467 -8.726 9.457 1.00 98.38 87 GLU A O 1
ATOM 629 N N . LEU A 1 88 ? -5.486 -6.883 8.666 1.00 98.31 88 LEU A N 1
ATOM 630 C CA . LEU A 1 88 ? -6.571 -7.585 7.976 1.00 98.31 88 LEU A CA 1
ATOM 631 C C . LEU A 1 88 ? -6.258 -7.881 6.504 1.00 98.31 88 LEU A C 1
ATOM 633 O O . LEU A 1 88 ? -7.049 -8.555 5.850 1.00 98.31 88 LEU A O 1
ATOM 637 N N . THR A 1 89 ? -5.132 -7.407 5.966 1.00 98.69 89 THR A N 1
ATOM 638 C CA . THR A 1 89 ? -4.759 -7.666 4.573 1.00 98.69 89 THR A CA 1
ATOM 639 C C . THR A 1 89 ? -4.537 -9.156 4.336 1.00 98.69 89 THR A C 1
ATOM 641 O O . THR A 1 89 ? -3.693 -9.786 4.974 1.00 98.69 89 THR A O 1
ATOM 644 N N . VAL A 1 90 ? -5.242 -9.691 3.338 1.00 98.44 90 VAL A N 1
ATOM 645 C CA . VAL A 1 90 ? -4.977 -11.005 2.748 1.00 98.44 90 VAL A CA 1
ATOM 646 C C . VAL A 1 90 ? -4.421 -10.777 1.337 1.00 98.44 90 VAL A C 1
ATOM 648 O O . VAL A 1 90 ? -5.129 -10.219 0.492 1.00 98.44 90 VAL A O 1
ATOM 651 N N . PRO A 1 91 ? -3.151 -11.137 1.064 1.00 98.19 91 PRO A N 1
ATOM 652 C CA . PRO A 1 91 ? -2.536 -10.890 -0.236 1.00 98.19 91 PRO A CA 1
ATOM 653 C C . PRO A 1 91 ? -3.317 -11.534 -1.387 1.00 98.19 91 PRO A C 1
ATOM 655 O O . PRO A 1 91 ? -3.601 -12.726 -1.374 1.00 98.19 91 PRO A O 1
ATOM 658 N N . GLY A 1 92 ? -3.635 -10.735 -2.402 1.00 98.00 92 GLY A N 1
ATOM 659 C CA . GLY A 1 92 ? -4.415 -11.129 -3.574 1.00 98.00 92 GLY A CA 1
ATOM 660 C C . GLY A 1 92 ? -5.929 -10.966 -3.417 1.00 98.00 92 GLY A C 1
ATOM 661 O O . GLY A 1 92 ? -6.643 -11.058 -4.416 1.00 98.00 92 GLY A O 1
ATOM 662 N N . GLU A 1 93 ? -6.433 -10.669 -2.218 1.00 98.25 93 GLU A N 1
ATOM 663 C CA . GLU A 1 93 ? -7.865 -10.725 -1.927 1.00 98.25 93 GLU A CA 1
ATOM 664 C C . GLU A 1 93 ? -8.491 -9.363 -1.603 1.00 98.25 93 GLU A C 1
ATOM 666 O O . GLU A 1 93 ? -7.838 -8.397 -1.199 1.00 98.25 93 GLU A O 1
ATOM 671 N N . ARG A 1 94 ? -9.815 -9.306 -1.788 1.00 98.19 94 ARG A N 1
ATOM 672 C CA . ARG A 1 94 ? -10.684 -8.275 -1.221 1.00 98.19 94 ARG A CA 1
ATOM 673 C C . ARG A 1 94 ? -11.387 -8.889 -0.022 1.00 98.19 94 ARG A C 1
ATOM 675 O O . ARG A 1 94 ? -12.220 -9.775 -0.205 1.00 98.19 94 ARG A O 1
ATOM 682 N N . VAL A 1 95 ? -11.127 -8.356 1.161 1.00 98.38 95 VAL A N 1
ATOM 683 C CA . VAL A 1 95 ? -11.792 -8.785 2.393 1.00 98.38 95 VAL A CA 1
ATOM 684 C C . VAL A 1 95 ? -12.700 -7.680 2.921 1.00 98.38 95 VAL A C 1
ATOM 686 O O . VAL A 1 95 ? -12.544 -6.505 2.584 1.00 98.38 95 VAL A O 1
ATOM 689 N N . VAL A 1 96 ? -13.687 -8.066 3.722 1.00 98.62 96 VAL A N 1
ATOM 690 C CA . VAL A 1 96 ? -14.570 -7.141 4.436 1.00 98.62 96 VAL A CA 1
ATOM 691 C C . VAL A 1 96 ? -14.443 -7.466 5.918 1.00 98.62 96 VAL A C 1
ATOM 693 O O . VAL A 1 96 ? -14.595 -8.627 6.290 1.00 98.62 96 VAL A O 1
ATOM 696 N N . SER A 1 97 ? -14.107 -6.473 6.738 1.00 98.31 97 SER A N 1
ATOM 697 C CA . SER A 1 97 ? -14.002 -6.625 8.190 1.00 98.31 97 SER A CA 1
ATOM 698 C C . SER A 1 97 ? -15.379 -6.772 8.844 1.00 98.31 97 SER A C 1
ATOM 700 O O . SER A 1 97 ? -16.407 -6.445 8.245 1.00 98.31 97 SER A O 1
ATOM 702 N N . ASP A 1 98 ? -15.400 -7.175 10.115 1.00 98.06 98 ASP A N 1
ATOM 703 C CA . ASP A 1 98 ? -16.638 -7.337 10.889 1.00 98.06 98 ASP A CA 1
ATOM 704 C C . ASP A 1 98 ? -17.454 -6.035 11.007 1.00 98.06 98 ASP A C 1
ATOM 706 O O . ASP A 1 98 ? -18.683 -6.072 11.016 1.00 98.06 98 ASP A O 1
ATOM 710 N N . ASN A 1 99 ? -16.791 -4.869 11.046 1.00 97.69 99 ASN A N 1
ATOM 711 C CA . ASN A 1 99 ? -17.445 -3.552 11.053 1.00 97.69 99 ASN A CA 1
ATOM 712 C C . ASN A 1 99 ? -17.772 -3.007 9.645 1.00 97.69 99 ASN A C 1
ATOM 714 O O . ASN A 1 99 ? -18.230 -1.873 9.519 1.00 97.69 99 ASN A O 1
ATOM 718 N N . GLY A 1 100 ? -17.561 -3.790 8.582 1.00 98.38 100 GLY A N 1
ATOM 719 C CA . GLY A 1 100 ? -17.946 -3.434 7.213 1.00 98.38 100 GLY A CA 1
ATOM 720 C C . GLY A 1 100 ? -16.935 -2.584 6.437 1.00 98.38 100 GLY A C 1
ATOM 721 O O . GLY A 1 100 ? -17.310 -1.988 5.426 1.00 98.38 100 GLY A O 1
ATOM 722 N N . VAL A 1 101 ? -15.675 -2.508 6.870 1.00 98.81 101 VAL A N 1
ATOM 723 C CA . VAL A 1 101 ? -14.586 -1.862 6.116 1.00 98.81 101 VAL A CA 1
ATOM 724 C C . VAL A 1 101 ? -14.080 -2.821 5.047 1.00 98.81 101 VAL A C 1
ATOM 726 O O . VAL A 1 101 ? -13.867 -4.005 5.304 1.00 98.81 101 VAL A O 1
ATOM 729 N N . VAL A 1 102 ? -13.867 -2.323 3.833 1.00 98.88 102 VAL A N 1
ATOM 730 C CA . VAL A 1 102 ? -13.307 -3.109 2.729 1.00 98.88 102 VAL A CA 1
ATOM 731 C C . VAL A 1 102 ? -11.789 -2.968 2.727 1.00 98.88 102 VAL A C 1
ATOM 733 O O . VAL A 1 102 ? -11.283 -1.859 2.599 1.00 98.88 102 VAL A O 1
ATOM 736 N N . VAL A 1 103 ? -11.053 -4.074 2.793 1.00 98.75 103 VAL A N 1
ATOM 737 C CA . VAL A 1 103 ? -9.586 -4.076 2.687 1.00 98.75 103 VAL A CA 1
ATOM 738 C C . VAL A 1 103 ? -9.180 -4.752 1.380 1.00 98.75 103 VAL A C 1
ATOM 740 O O . VAL A 1 103 ? -9.589 -5.876 1.083 1.00 98.75 103 VAL A O 1
ATOM 743 N N . LEU A 1 104 ? -8.407 -4.035 0.567 1.00 98.75 104 LEU A N 1
ATOM 744 C CA . LEU A 1 104 ? -7.968 -4.437 -0.765 1.00 98.75 104 LEU A CA 1
ATOM 745 C C . LEU A 1 104 ? -6.475 -4.761 -0.727 1.00 98.75 104 LEU A C 1
ATOM 747 O O . LEU A 1 104 ? -5.647 -3.857 -0.634 1.00 98.75 104 LEU A O 1
ATOM 751 N N . GLY A 1 105 ? -6.145 -6.050 -0.817 1.00 98.38 105 GLY A N 1
ATOM 752 C CA . GLY A 1 105 ? -4.780 -6.569 -0.747 1.00 98.38 105 GLY A CA 1
ATOM 753 C C . GLY A 1 105 ? -4.224 -7.047 -2.087 1.00 98.38 105 GLY A C 1
ATOM 754 O O . GLY A 1 105 ? -3.459 -8.007 -2.113 1.00 98.38 105 GLY A O 1
ATOM 755 N N . TRP A 1 106 ? -4.630 -6.468 -3.219 1.00 98.25 106 TRP A N 1
ATOM 756 C CA . TRP A 1 106 ? -4.185 -6.947 -4.534 1.00 98.25 106 TRP A CA 1
ATOM 757 C C . TRP A 1 106 ? -2.672 -6.805 -4.722 1.00 98.25 106 TRP A C 1
ATOM 759 O O . TRP A 1 106 ? -2.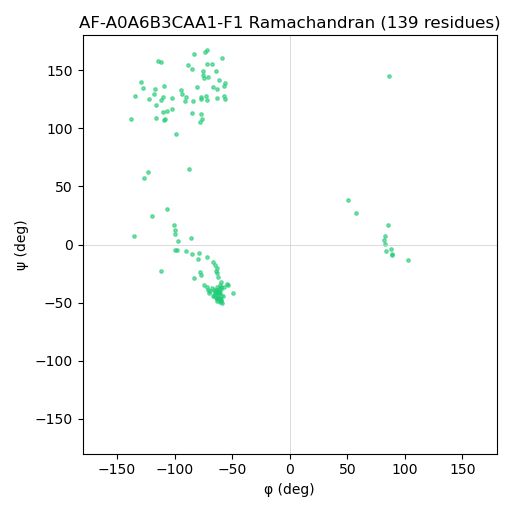095 -5.747 -4.487 1.00 98.25 106 TRP A O 1
ATOM 769 N N . THR A 1 107 ? -2.036 -7.860 -5.222 1.00 97.44 107 THR A N 1
ATOM 770 C CA . THR A 1 107 ? -0.584 -7.917 -5.456 1.00 97.44 107 THR A CA 1
ATOM 771 C C . THR A 1 107 ? -0.199 -7.660 -6.914 1.00 97.44 107 THR A C 1
ATOM 773 O O . THR A 1 107 ? 0.981 -7.574 -7.243 1.00 97.44 107 THR A O 1
ATOM 776 N N . ASP A 1 108 ? -1.191 -7.509 -7.792 1.00 96.25 108 ASP A N 1
ATOM 777 C CA . ASP A 1 108 ? -1.051 -7.440 -9.246 1.00 96.25 108 ASP A CA 1
ATOM 778 C C . ASP A 1 108 ? -1.556 -6.114 -9.835 1.00 96.25 108 ASP A C 1
ATOM 780 O O . ASP A 1 108 ? -1.929 -6.045 -11.004 1.00 96.25 108 ASP A O 1
ATOM 784 N N . LEU A 1 109 ? -1.579 -5.041 -9.039 1.00 94.62 109 LEU A N 1
ATOM 785 C CA . LEU A 1 109 ? -2.117 -3.739 -9.449 1.00 94.62 109 LEU A CA 1
ATOM 786 C C . LEU A 1 109 ? -1.592 -3.223 -10.804 1.00 94.62 109 LEU A C 1
ATOM 788 O O . LEU A 1 109 ? -2.419 -2.764 -11.595 1.00 94.62 109 LEU A O 1
ATOM 792 N N . PRO A 1 110 ? -0.290 -3.339 -11.150 1.00 94.94 110 PRO A N 1
ATOM 793 C CA . PRO A 1 110 ? 0.185 -2.953 -12.480 1.00 94.94 110 PRO A CA 1
ATOM 794 C C . PRO A 1 110 ? -0.497 -3.734 -13.616 1.00 94.94 110 PRO A C 1
ATOM 796 O O . PRO A 1 110 ? -0.828 -3.166 -14.654 1.00 94.94 110 PRO A O 1
ATOM 799 N N . SER A 1 111 ? -0.795 -5.019 -13.411 1.00 96.12 111 SER A N 1
ATOM 800 C CA . SER A 1 111 ? -1.476 -5.863 -14.403 1.00 96.12 111 SER A CA 1
ATOM 801 C C . SER A 1 111 ? -2.919 -5.430 -14.676 1.00 96.12 111 SER A C 1
ATOM 803 O O . SER A 1 111 ? -3.491 -5.824 -15.689 1.00 96.12 111 SER A O 1
ATOM 805 N N . ARG A 1 112 ? -3.510 -4.591 -13.816 1.00 94.94 112 ARG A N 1
ATOM 806 C CA . ARG A 1 112 ? -4.868 -4.042 -13.979 1.00 94.94 112 ARG A CA 1
ATOM 807 C C . ARG A 1 112 ? -4.908 -2.791 -14.860 1.00 94.94 112 ARG A C 1
ATOM 809 O O . ARG A 1 112 ? -5.989 -2.353 -15.241 1.00 94.94 112 ARG A O 1
ATOM 816 N N . MET A 1 113 ? -3.746 -2.252 -15.235 1.00 97.06 113 MET A N 1
ATOM 817 C CA . MET A 1 113 ? -3.585 -1.218 -16.264 1.00 97.06 113 MET A CA 1
ATOM 818 C C . MET A 1 113 ? -2.549 -1.658 -17.316 1.00 97.06 113 MET A C 1
ATOM 820 O O . MET A 1 113 ? -1.559 -0.960 -17.554 1.00 97.06 113 MET A O 1
ATOM 824 N N . PRO A 1 114 ? -2.765 -2.813 -17.977 1.00 97.56 114 PRO A N 1
ATOM 825 C CA . PRO A 1 114 ? -1.710 -3.521 -18.698 1.00 97.56 114 PRO A CA 1
ATOM 826 C C . PRO A 1 114 ? -1.116 -2.697 -19.843 1.00 97.56 114 PRO A C 1
ATOM 828 O O . PRO A 1 114 ? 0.096 -2.684 -20.015 1.00 97.56 114 PRO A O 1
ATOM 831 N N . GLN A 1 115 ? -1.935 -1.937 -20.578 1.00 98.25 115 GLN A N 1
ATOM 832 C CA . GLN A 1 115 ? -1.457 -1.096 -21.679 1.00 98.25 115 GLN A CA 1
ATOM 833 C C . GLN A 1 115 ? -0.414 -0.068 -21.213 1.00 98.25 115 GLN A C 1
ATOM 835 O O . GLN A 1 115 ? 0.668 0.028 -21.794 1.00 98.25 115 GLN A O 1
ATOM 840 N N . HIS A 1 116 ? -0.723 0.682 -20.153 1.00 98.00 116 HIS A N 1
ATOM 841 C CA . HIS A 1 116 ? 0.174 1.712 -19.631 1.00 98.00 116 HIS A CA 1
ATOM 842 C C . HIS A 1 116 ? 1.403 1.100 -18.962 1.00 98.00 116 HIS A C 1
ATOM 844 O O . HIS A 1 116 ? 2.520 1.560 -19.198 1.00 98.00 116 HIS A O 1
ATOM 850 N N . THR A 1 117 ? 1.221 0.032 -18.185 1.00 97.94 117 THR A N 1
ATOM 851 C CA . THR A 1 117 ? 2.330 -0.678 -17.544 1.00 97.94 117 THR A CA 1
ATOM 852 C C . THR A 1 117 ? 3.306 -1.240 -18.574 1.00 97.94 117 THR A C 1
ATOM 854 O O . THR A 1 117 ? 4.507 -1.007 -18.449 1.00 97.94 117 THR A O 1
ATOM 857 N N . SER A 1 118 ? 2.823 -1.903 -19.630 1.00 98.31 118 SER A N 1
ATOM 858 C CA . SER A 1 118 ? 3.676 -2.420 -20.706 1.00 98.31 118 SER A CA 1
ATOM 859 C C . SER A 1 118 ? 4.402 -1.307 -21.460 1.00 98.31 118 SER A C 1
ATOM 861 O O . SER A 1 118 ? 5.590 -1.448 -21.741 1.00 98.31 118 SER A O 1
ATOM 863 N N . GLN A 1 119 ? 3.732 -0.187 -21.753 1.00 98.50 119 GLN A N 1
ATOM 864 C CA . GLN A 1 119 ? 4.354 0.946 -22.441 1.00 98.50 119 GLN A CA 1
ATOM 865 C C . GLN A 1 119 ? 5.485 1.573 -21.612 1.00 98.50 119 GLN A C 1
ATOM 867 O O . GLN A 1 119 ? 6.584 1.782 -22.130 1.00 98.50 119 GLN A O 1
ATOM 872 N N . LEU A 1 120 ? 5.238 1.860 -20.331 1.00 98.50 120 LEU A N 1
ATOM 873 C CA . LEU A 1 120 ? 6.232 2.464 -19.441 1.00 98.50 120 LE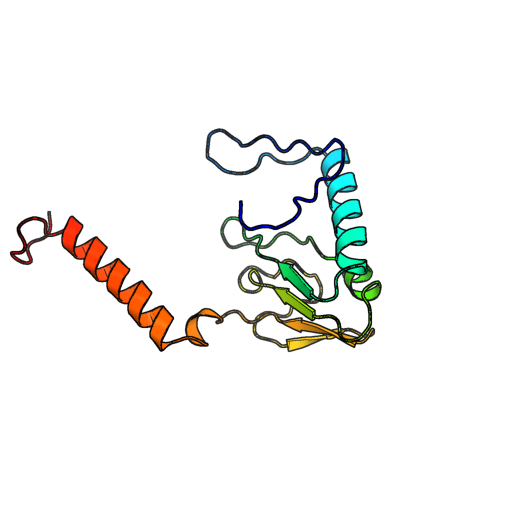U A CA 1
ATOM 874 C C . LEU A 1 120 ? 7.402 1.508 -19.186 1.00 98.50 120 LEU A C 1
ATOM 876 O O . LEU A 1 120 ? 8.559 1.910 -19.296 1.00 98.50 120 LEU A O 1
ATOM 880 N N . PHE A 1 121 ? 7.119 0.228 -18.921 1.00 98.25 121 PHE A N 1
ATOM 881 C CA . PHE A 1 121 ? 8.162 -0.777 -18.725 1.00 98.25 121 PHE A CA 1
ATOM 882 C C . PHE A 1 121 ? 9.005 -0.985 -19.989 1.00 98.25 121 PHE A C 1
ATOM 884 O O . PHE A 1 121 ? 10.231 -0.951 -19.920 1.00 98.25 121 PHE A O 1
ATOM 891 N N . GLY A 1 122 ? 8.371 -1.122 -21.158 1.00 98.44 122 GLY A N 1
ATOM 892 C CA . GLY A 1 122 ? 9.073 -1.234 -22.438 1.00 98.44 122 GLY A CA 1
ATOM 893 C C . GLY A 1 122 ? 9.941 -0.010 -22.739 1.00 98.44 122 GLY A C 1
ATOM 894 O O . GLY A 1 122 ? 11.068 -0.154 -23.204 1.00 98.44 122 GLY A O 1
ATOM 895 N N . THR A 1 123 ? 9.469 1.189 -22.391 1.00 98.38 123 THR A N 1
ATOM 896 C CA . THR A 1 123 ? 10.257 2.427 -22.512 1.00 98.38 123 THR A CA 1
ATOM 897 C C . THR A 1 123 ? 11.504 2.391 -21.623 1.00 98.38 123 THR A C 1
ATOM 899 O O . THR A 1 123 ? 12.589 2.743 -22.082 1.00 98.38 123 THR A O 1
ATOM 902 N N . ASN A 1 124 ? 11.396 1.893 -20.386 1.00 98.38 124 ASN A N 1
ATOM 903 C CA . ASN A 1 124 ? 12.560 1.711 -19.510 1.00 98.38 124 ASN A CA 1
ATOM 904 C C . ASN A 1 124 ? 13.580 0.728 -20.104 1.00 98.38 124 ASN A C 1
ATOM 906 O O . ASN A 1 124 ? 14.779 0.990 -20.046 1.00 98.38 124 ASN A O 1
ATOM 910 N N . VAL A 1 125 ? 13.116 -0.369 -20.715 1.00 97.88 125 VAL A N 1
ATOM 911 C CA . VAL A 1 125 ? 13.990 -1.327 -21.417 1.00 97.88 125 VAL A CA 1
ATOM 912 C C . VAL A 1 125 ? 14.704 -0.654 -22.590 1.00 97.88 125 VAL A C 1
ATOM 914 O O . VAL A 1 125 ? 15.915 -0.802 -22.729 1.00 97.88 125 VAL A O 1
ATOM 917 N N . VAL A 1 126 ? 13.993 0.137 -23.398 1.00 96.38 126 VAL A N 1
ATOM 918 C CA . VAL A 1 126 ? 14.596 0.907 -24.499 1.00 96.38 126 VAL A CA 1
ATOM 919 C C . VAL A 1 126 ? 15.658 1.878 -23.983 1.00 96.38 126 VAL A C 1
ATOM 921 O O . VAL A 1 126 ? 16.739 1.955 -24.561 1.00 96.38 126 VAL A O 1
ATOM 924 N N . HIS A 1 127 ? 15.394 2.597 -22.889 1.00 96.94 127 HIS A N 1
ATOM 925 C CA . HIS A 1 127 ? 16.371 3.513 -22.297 1.00 96.94 127 HIS A CA 1
ATOM 926 C C . HIS A 1 127 ? 17.608 2.789 -21.759 1.00 96.94 127 HIS A C 1
ATOM 928 O O . HIS A 1 127 ? 18.724 3.258 -21.977 1.00 96.94 127 HIS A O 1
ATOM 934 N N . LEU A 1 128 ? 17.431 1.638 -21.106 1.00 97.00 128 LEU A N 1
ATOM 935 C CA . LEU A 1 128 ? 18.548 0.802 -20.669 1.00 97.00 128 LEU A CA 1
ATOM 936 C C . LEU A 1 128 ? 19.403 0.366 -21.865 1.00 97.00 128 LEU A C 1
ATOM 938 O O . LEU A 1 128 ? 20.618 0.536 -21.840 1.00 97.00 128 LEU A O 1
ATOM 942 N N . LEU A 1 129 ? 18.775 -0.134 -22.932 1.00 95.94 129 LEU A N 1
ATOM 943 C CA . LEU A 1 129 ? 19.486 -0.526 -24.149 1.00 95.94 129 LEU A CA 1
ATOM 944 C C . LEU A 1 129 ? 20.214 0.658 -24.788 1.00 95.94 129 LEU A C 1
ATOM 946 O O . LEU A 1 129 ? 21.361 0.513 -25.184 1.00 95.94 129 LEU A O 1
ATOM 950 N N . ALA A 1 130 ? 19.607 1.844 -24.824 1.00 94.56 130 ALA A N 1
ATOM 951 C CA . ALA A 1 130 ? 20.257 3.040 -25.353 1.00 94.56 130 ALA A CA 1
ATOM 952 C C . ALA A 1 130 ? 21.536 3.419 -24.582 1.00 94.56 130 ALA A C 1
ATOM 954 O O . ALA A 1 130 ? 22.494 3.886 -25.198 1.00 94.56 130 ALA A O 1
ATOM 955 N N . LEU A 1 131 ? 21.568 3.201 -23.260 1.00 96.25 131 LEU A N 1
ATOM 956 C CA . LEU A 1 131 ? 22.769 3.397 -22.440 1.00 96.25 131 LEU A CA 1
ATOM 957 C C . LEU A 1 131 ? 23.833 2.324 -22.698 1.00 96.25 131 LEU A C 1
ATOM 959 O O . LEU A 1 131 ? 25.019 2.640 -22.699 1.00 96.25 131 LEU A O 1
ATOM 963 N N . LEU A 1 132 ? 23.412 1.079 -22.930 1.00 96.81 132 LEU A N 1
ATOM 964 C CA . LEU A 1 132 ? 24.307 -0.046 -23.210 1.00 96.81 132 LEU A CA 1
ATOM 965 C C . LEU A 1 132 ? 24.829 -0.063 -24.654 1.00 96.81 132 LEU A C 1
ATOM 967 O O . LEU A 1 132 ? 25.883 -0.630 -24.904 1.00 96.81 132 LEU A O 1
ATOM 971 N N . THR A 1 133 ? 24.124 0.558 -25.604 1.00 96.19 133 THR A N 1
ATOM 972 C CA . THR A 1 133 ? 24.515 0.636 -27.021 1.00 96.19 133 THR A CA 1
ATOM 973 C C . THR A 1 133 ? 24.602 2.099 -27.483 1.00 96.19 133 THR A C 1
ATOM 975 O O . THR A 1 133 ? 23.853 2.524 -28.374 1.00 96.19 133 THR A O 1
ATOM 978 N N . PRO A 1 134 ? 25.494 2.926 -26.907 1.00 93.94 134 PRO A N 1
ATOM 979 C CA . PRO A 1 134 ? 25.515 4.369 -27.164 1.00 93.94 134 PRO A CA 1
ATOM 980 C C . PRO A 1 134 ? 25.821 4.714 -28.631 1.00 93.94 134 PRO A C 1
ATOM 982 O O . PRO A 1 134 ? 25.415 5.766 -29.126 1.00 93.94 134 PRO A O 1
ATOM 985 N N . ARG A 1 135 ? 26.495 3.808 -29.354 1.00 94.56 135 ARG A N 1
ATOM 986 C CA . ARG A 1 135 ? 26.798 3.940 -30.787 1.00 94.56 135 ARG A CA 1
ATOM 987 C C . ARG A 1 135 ? 25.618 3.602 -31.705 1.00 94.56 135 ARG A C 1
ATOM 989 O O . ARG A 1 135 ? 25.712 3.850 -32.902 1.00 94.56 135 ARG A O 1
ATOM 996 N N . LYS A 1 136 ? 24.505 3.094 -31.156 1.00 89.75 136 LYS A N 1
ATOM 997 C CA . LYS A 1 136 ? 23.292 2.681 -31.894 1.00 89.75 136 LYS A CA 1
ATOM 998 C C . LYS A 1 136 ? 23.550 1.616 -32.969 1.00 89.75 136 LYS A C 1
ATOM 1000 O O . LYS A 1 136 ? 22.820 1.533 -33.950 1.00 89.75 136 LYS A O 1
ATOM 1005 N N . ASP A 1 137 ? 24.586 0.815 -32.776 1.00 91.75 137 ASP A N 1
ATOM 1006 C CA . ASP A 1 137 ? 25.009 -0.288 -33.643 1.00 91.75 137 ASP A CA 1
ATOM 1007 C C . ASP A 1 137 ? 24.517 -1.656 -33.144 1.00 91.75 137 ASP A C 1
ATOM 1009 O O . ASP A 1 137 ? 24.695 -2.657 -33.829 1.00 91.75 137 ASP A O 1
ATOM 1013 N N . GLY A 1 138 ? 23.865 -1.697 -31.978 1.00 88.12 138 GLY A N 1
ATOM 1014 C CA . GLY A 1 138 ? 23.398 -2.933 -31.349 1.00 88.12 138 GLY A CA 1
ATOM 1015 C C . GLY A 1 138 ? 24.482 -3.683 -30.571 1.00 88.12 138 GLY A C 1
ATOM 1016 O O . GLY A 1 138 ? 24.191 -4.747 -30.031 1.00 88.12 138 GLY A O 1
ATOM 1017 N N . GLU A 1 139 ? 25.692 -3.129 -30.472 1.00 91.50 139 GLU A N 1
ATOM 1018 C CA . GLU A 1 139 ? 26.807 -3.711 -29.724 1.00 91.50 139 GLU A CA 1
ATOM 1019 C C . GLU A 1 139 ? 26.842 -3.151 -28.296 1.00 91.50 139 GLU A C 1
ATOM 1021 O O . GLU A 1 139 ? 26.793 -1.933 -28.094 1.00 91.50 139 GLU A O 1
ATOM 1026 N N . LEU A 1 140 ? 26.919 -4.044 -27.305 1.00 90.56 140 LEU A N 1
ATOM 1027 C CA . LEU A 1 140 ? 26.978 -3.681 -25.885 1.00 90.56 140 LEU A CA 1
ATOM 1028 C C . LEU A 1 140 ? 28.369 -3.142 -25.509 1.00 90.56 140 LEU A C 1
ATOM 1030 O O . LEU A 1 140 ? 29.380 -3.627 -26.024 1.00 90.56 140 LEU A O 1
ATOM 1034 N N . VAL A 1 141 ? 28.414 -2.178 -24.582 1.00 86.25 141 VAL A N 1
ATOM 1035 C CA . VAL A 1 141 ? 29.646 -1.689 -23.926 1.00 86.25 141 VAL A CA 1
ATOM 1036 C C . VAL A 1 141 ? 29.793 -2.183 -22.494 1.00 86.25 141 VAL A C 1
ATOM 1038 O O . VAL A 1 141 ? 28.756 -2.404 -21.827 1.00 86.25 141 VAL A O 1
#

Organism: NCBI:txid2706042

Radius of gyration: 19.65 Å; Cα contacts (8 Å, |Δi|>4): 216; chains: 1; bounding box: 48×32×56 Å

InterPro domains:
  IPR007698 Alanine dehydrogenase/pyridine nucleotide transhydrogenase, NAD(H)-binding domain [PF01262] (30-133)
  IPR007698 Alanine dehydrogenase/pyridine nucleotide transhydrogenase, NAD(H)-binding domain [SM01002] (3-105)
  IPR036291 NAD(P)-binding domain superfamily [SSF51735] (37-111)